Protein AF-A0A2T1ET86-F1 (afdb_monomer)

Sequence (121 aa):
MTGLFQIGDKLLQAQDMPSLLKRYQLMPQFLRGVIVDQAIASFSCSDEERHSAVENFLAQHQLTAPDAKEAWLRSQNMTEAELQEMAVRPLLIEKFKQETWRPKVDNYFLTRKASLDHVVY

Mean predicted aligned error: 8.47 Å

Structure (mmCIF, N/CA/C/O backbone):
data_AF-A0A2T1ET86-F1
#
_entry.id   AF-A0A2T1ET86-F1
#
loop_
_atom_site.group_PDB
_atom_site.id
_atom_site.type_symbol
_atom_site.label_atom_id
_atom_site.label_alt_id
_atom_site.label_comp_id
_atom_site.label_asym_id
_atom_site.label_entity_id
_atom_site.label_seq_id
_atom_site.pdbx_PDB_ins_code
_atom_site.Cartn_x
_atom_site.Cartn_y
_atom_site.Cartn_z
_atom_site.occupancy
_atom_site.B_iso_or_equiv
_atom_site.auth_seq_id
_atom_site.auth_comp_id
_atom_site.auth_asym_id
_atom_site.auth_atom_id
_atom_site.pdbx_PDB_model_num
ATOM 1 N N . MET A 1 1 ? -13.897 -15.862 10.237 1.00 36.50 1 MET A N 1
ATOM 2 C CA . MET A 1 1 ? -14.612 -14.671 10.740 1.00 36.50 1 MET A CA 1
ATOM 3 C C . MET A 1 1 ? -15.587 -14.219 9.671 1.00 36.50 1 MET A C 1
ATOM 5 O O . MET A 1 1 ? -15.158 -13.942 8.558 1.00 36.50 1 MET A O 1
ATOM 9 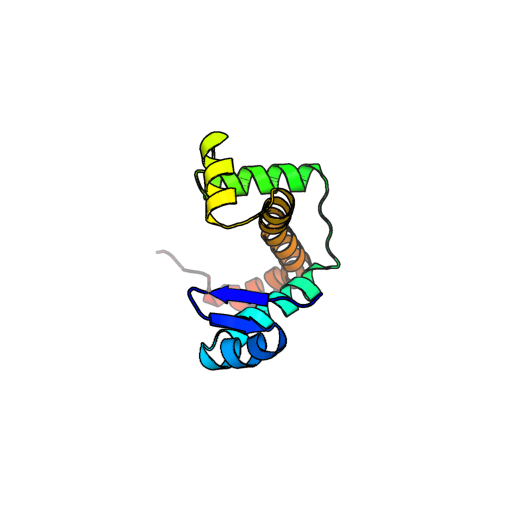N N . THR A 1 2 ? -16.885 -14.240 9.960 1.00 44.62 2 THR A N 1
ATOM 10 C CA . THR A 1 2 ? -17.948 -13.862 9.019 1.00 44.62 2 THR A CA 1
ATOM 11 C C . THR A 1 2 ? -17.974 -12.338 8.920 1.00 44.62 2 THR A C 1
ATOM 13 O O . THR A 1 2 ? -18.596 -11.669 9.737 1.00 44.62 2 THR A O 1
ATOM 16 N N . GLY A 1 3 ? -17.207 -11.780 7.981 1.00 60.03 3 GLY A N 1
ATOM 17 C CA . GLY A 1 3 ? -17.145 -10.336 7.757 1.00 60.03 3 GLY A CA 1
ATOM 18 C C . GLY A 1 3 ? -18.463 -9.839 7.174 1.00 60.03 3 GLY A C 1
ATOM 19 O O . GLY A 1 3 ? -18.684 -9.954 5.970 1.00 60.03 3 GLY A O 1
ATOM 20 N N . LEU A 1 4 ? -19.351 -9.351 8.037 1.00 70.12 4 LEU A N 1
ATOM 21 C CA . LEU A 1 4 ? -20.562 -8.639 7.649 1.00 70.12 4 LEU A CA 1
ATOM 22 C C . LEU A 1 4 ? -20.232 -7.148 7.603 1.00 70.12 4 LEU A C 1
ATOM 24 O O . LEU A 1 4 ? -19.867 -6.563 8.618 1.00 70.12 4 LEU A O 1
ATOM 28 N N . PHE A 1 5 ? -20.356 -6.548 6.424 1.00 74.38 5 PHE A N 1
ATOM 29 C CA . PHE A 1 5 ? -20.164 -5.116 6.220 1.00 74.38 5 PHE A CA 1
ATOM 30 C C . PHE A 1 5 ? -21.522 -4.466 5.982 1.00 74.38 5 PHE A C 1
ATOM 32 O O . PHE A 1 5 ? -22.182 -4.754 4.985 1.00 74.38 5 PHE A O 1
ATOM 39 N N . GLN A 1 6 ? -21.954 -3.596 6.891 1.00 75.31 6 GLN A N 1
ATOM 40 C CA . GLN A 1 6 ? -23.201 -2.855 6.730 1.00 75.31 6 GLN A CA 1
ATOM 41 C C . GLN A 1 6 ? -22.935 -1.510 6.049 1.00 75.31 6 GLN A C 1
ATOM 43 O O . GLN A 1 6 ? -22.140 -0.709 6.534 1.00 75.31 6 GLN A O 1
ATOM 48 N N . ILE A 1 7 ? -23.616 -1.254 4.932 1.00 75.88 7 ILE A N 1
ATOM 49 C CA . ILE A 1 7 ? -23.599 0.030 4.222 1.00 75.88 7 ILE A CA 1
ATOM 50 C C . ILE A 1 7 ? -25.047 0.493 4.071 1.00 75.88 7 ILE A C 1
ATOM 52 O O . ILE A 1 7 ? -25.799 -0.041 3.250 1.00 75.88 7 ILE A O 1
ATOM 56 N N . GLY A 1 8 ? -25.446 1.468 4.892 1.00 78.81 8 GLY A N 1
ATOM 57 C CA . GLY A 1 8 ? -26.850 1.868 5.026 1.00 78.81 8 GLY A CA 1
ATOM 58 C C . GLY A 1 8 ? -27.722 0.672 5.424 1.00 78.81 8 GLY A C 1
ATOM 59 O O . GLY A 1 8 ? -27.436 -0.009 6.409 1.00 78.81 8 GLY A O 1
ATOM 60 N N . ASP A 1 9 ? -28.734 0.372 4.609 1.00 78.69 9 ASP A N 1
ATOM 61 C CA . ASP A 1 9 ? -29.647 -0.764 4.812 1.00 78.69 9 ASP A CA 1
ATOM 62 C C . ASP A 1 9 ? -29.150 -2.086 4.204 1.00 78.69 9 ASP A C 1
ATOM 64 O O . ASP A 1 9 ? -29.824 -3.114 4.290 1.00 78.69 9 ASP A O 1
ATOM 68 N N . LYS A 1 10 ? -27.980 -2.094 3.551 1.00 76.81 10 LYS A N 1
ATOM 69 C CA . LYS A 1 10 ? -27.433 -3.303 2.928 1.00 76.81 10 LYS A CA 1
ATOM 70 C C . LYS A 1 10 ? -26.392 -3.956 3.818 1.00 76.81 10 LYS A C 1
ATOM 72 O O . LYS A 1 10 ? -25.333 -3.388 4.070 1.00 76.81 10 LYS A O 1
ATOM 77 N N . LEU A 1 11 ? -26.672 -5.195 4.208 1.00 80.06 11 LEU A N 1
ATOM 78 C CA . LEU A 1 11 ? -25.683 -6.118 4.749 1.00 80.06 11 LEU A CA 1
ATOM 79 C C . LEU A 1 11 ? -24.963 -6.808 3.591 1.00 80.06 11 LEU A C 1
ATOM 81 O O . LEU A 1 11 ? -25.575 -7.536 2.811 1.00 80.06 11 LEU A O 1
ATOM 85 N N . LEU A 1 12 ? -23.664 -6.562 3.477 1.00 80.56 12 LEU A N 1
ATOM 86 C CA . LEU A 1 12 ? -22.778 -7.260 2.561 1.00 80.56 12 LEU A CA 1
ATOM 87 C C . LEU A 1 12 ? -22.084 -8.397 3.294 1.00 80.56 12 LEU A C 1
ATOM 89 O O . LEU A 1 12 ? -21.472 -8.189 4.344 1.00 80.56 12 LEU A O 1
ATOM 93 N N . GLN A 1 13 ? -22.131 -9.590 2.716 1.00 83.50 13 GLN A N 1
ATOM 94 C CA . GLN A 1 13 ? -21.330 -10.700 3.202 1.00 83.50 13 GLN A CA 1
ATOM 95 C C . GLN A 1 13 ? -19.949 -10.677 2.542 1.00 83.50 13 GLN A C 1
ATOM 97 O O . GLN A 1 13 ? -19.801 -10.296 1.380 1.00 83.50 13 GLN A O 1
ATOM 102 N N . ALA A 1 14 ? -18.928 -11.150 3.257 1.00 81.38 14 ALA A N 1
ATOM 103 C CA . ALA A 1 14 ? -17.567 -11.264 2.730 1.00 81.38 14 ALA A CA 1
ATOM 104 C C . ALA A 1 14 ? -17.482 -12.061 1.410 1.00 81.38 14 ALA A C 1
ATOM 106 O O . ALA A 1 14 ? -16.630 -11.778 0.571 1.00 81.38 14 ALA A O 1
ATOM 107 N N . GLN A 1 15 ? -18.387 -13.020 1.191 1.00 83.62 15 GLN A N 1
ATOM 108 C CA . GLN A 1 15 ? -18.469 -13.787 -0.057 1.00 83.62 15 GLN A CA 1
ATOM 109 C C . GLN A 1 15 ? -18.925 -12.955 -1.270 1.00 83.62 15 GLN A C 1
ATOM 111 O O . GLN A 1 15 ? -18.579 -13.286 -2.401 1.00 83.62 15 GLN A O 1
ATOM 116 N N . ASP A 1 16 ? -19.649 -11.853 -1.051 1.00 84.62 16 ASP A N 1
ATOM 117 C CA . ASP A 1 16 ? -20.146 -10.974 -2.119 1.00 84.62 16 ASP A CA 1
ATOM 118 C C . ASP A 1 16 ? -19.112 -9.911 -2.526 1.00 84.62 16 ASP A C 1
ATOM 120 O O . ASP A 1 16 ? -19.221 -9.273 -3.578 1.00 84.62 16 ASP A O 1
ATOM 124 N N . MET A 1 17 ? -18.076 -9.732 -1.703 1.00 83.94 17 MET A N 1
ATOM 125 C CA . MET A 1 17 ? -17.030 -8.719 -1.858 1.00 83.94 17 MET A CA 1
ATOM 126 C C . MET A 1 17 ? -16.285 -8.836 -3.204 1.00 83.94 17 MET A C 1
ATOM 128 O O . MET A 1 17 ? -16.201 -7.825 -3.905 1.00 83.94 17 MET A O 1
ATOM 132 N N . PRO A 1 18 ? -15.844 -10.029 -3.671 1.00 85.56 18 PRO A N 1
ATOM 133 C CA . PRO A 1 18 ? -15.195 -10.169 -4.981 1.00 85.56 18 PRO A CA 1
ATOM 134 C C . PRO A 1 18 ? -16.090 -9.738 -6.151 1.00 85.56 18 PRO A C 1
ATOM 136 O O . PRO A 1 18 ? -15.633 -9.075 -7.087 1.00 85.56 18 PRO A O 1
ATOM 139 N N . SER A 1 19 ? -17.383 -10.066 -6.089 1.00 87.75 19 SER A N 1
ATOM 140 C CA . SER A 1 19 ? -18.369 -9.677 -7.104 1.00 87.75 19 SER A CA 1
ATOM 141 C C . SER A 1 19 ? -18.547 -8.159 -7.158 1.00 87.75 19 SER A C 1
ATOM 143 O O . SER A 1 19 ? -18.616 -7.575 -8.242 1.00 87.75 19 SER A O 1
ATOM 145 N N . LEU A 1 20 ? -18.559 -7.498 -5.999 1.00 87.38 20 LEU A N 1
ATOM 146 C CA . LEU A 1 20 ? -18.643 -6.041 -5.903 1.00 87.38 20 LEU A CA 1
ATOM 147 C C . LEU A 1 20 ? -17.358 -5.354 -6.368 1.00 87.38 20 LEU A C 1
ATOM 149 O O . LEU A 1 20 ? -17.431 -4.418 -7.161 1.00 87.38 20 LEU A O 1
ATOM 153 N N . LEU A 1 21 ? -16.186 -5.847 -5.961 1.00 88.50 21 LEU A N 1
ATOM 154 C CA . LEU A 1 21 ? -14.895 -5.336 -6.431 1.00 88.50 21 LEU A CA 1
ATOM 155 C C . LEU A 1 21 ? -14.775 -5.432 -7.953 1.00 88.50 21 LEU A C 1
ATOM 157 O O . LEU A 1 21 ? -14.249 -4.518 -8.592 1.00 88.50 21 LEU A O 1
ATOM 161 N N . LYS A 1 22 ? -15.288 -6.514 -8.551 1.00 88.12 22 LYS A N 1
ATOM 162 C CA . LYS A 1 22 ? -15.355 -6.659 -10.008 1.00 88.12 22 LYS A CA 1
ATOM 163 C C . LYS A 1 22 ? -16.309 -5.634 -10.620 1.00 88.12 22 LYS A C 1
ATOM 165 O O . LYS A 1 22 ?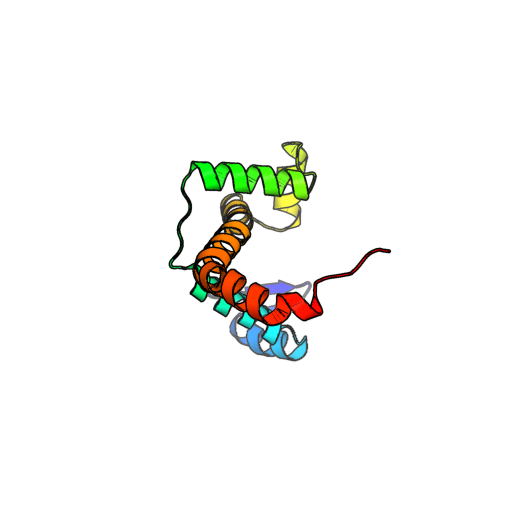 -15.935 -4.972 -11.584 1.00 88.12 22 LYS A O 1
ATOM 170 N N . ARG A 1 23 ? -17.510 -5.472 -10.053 1.00 90.81 23 ARG A N 1
ATOM 171 C CA . ARG A 1 23 ? -18.522 -4.518 -10.538 1.00 90.81 23 ARG A CA 1
ATOM 172 C C . ARG A 1 23 ? -18.019 -3.076 -10.534 1.00 90.81 23 ARG A C 1
ATOM 174 O O . ARG A 1 23 ? -18.293 -2.343 -11.475 1.00 90.81 23 ARG A O 1
ATOM 181 N N . TYR A 1 24 ? -17.281 -2.689 -9.498 1.00 90.00 24 TYR A N 1
ATOM 182 C CA . TYR A 1 24 ? -16.722 -1.344 -9.355 1.00 90.00 24 TYR A CA 1
ATOM 183 C C . TYR A 1 24 ? -15.326 -1.189 -9.971 1.00 90.00 24 TYR A C 1
ATOM 185 O O . TYR A 1 24 ? -14.700 -0.152 -9.791 1.00 90.00 24 TYR A O 1
ATOM 193 N N . GLN A 1 25 ? -14.821 -2.209 -10.678 1.00 88.88 25 GLN A N 1
ATOM 194 C CA . GLN A 1 25 ? -13.490 -2.204 -11.301 1.00 88.88 25 GLN A CA 1
ATOM 195 C C . GLN A 1 25 ? -12.341 -1.917 -10.313 1.00 88.88 25 GLN A C 1
ATOM 197 O O . GLN A 1 25 ? -11.280 -1.421 -10.687 1.00 88.88 25 GLN A O 1
ATOM 202 N N . LEU A 1 26 ? -12.527 -2.282 -9.043 1.00 91.38 26 LEU A N 1
ATOM 203 C CA . LEU A 1 26 ? -11.531 -2.131 -7.979 1.00 91.38 26 LEU A CA 1
ATOM 204 C C . LEU A 1 26 ? -10.620 -3.361 -7.849 1.00 91.38 26 LEU A C 1
ATOM 206 O O . LEU A 1 26 ? -9.573 -3.281 -7.209 1.00 91.38 26 LEU A O 1
ATOM 210 N N . MET A 1 27 ? -10.970 -4.479 -8.499 1.00 90.12 27 MET A N 1
ATOM 211 C CA . MET A 1 27 ? -10.159 -5.705 -8.492 1.00 90.12 27 MET A CA 1
ATOM 212 C C . MET A 1 27 ? -8.685 -5.491 -8.875 1.00 90.12 27 MET A C 1
ATOM 214 O O . MET A 1 27 ? -7.830 -5.996 -8.151 1.00 90.12 27 MET A O 1
ATOM 218 N N . PRO A 1 28 ? -8.333 -4.746 -9.945 1.00 90.44 28 PRO A N 1
ATOM 219 C CA . PRO A 1 28 ? -6.928 -4.534 -10.297 1.00 90.44 28 PRO A CA 1
ATOM 220 C C . PRO A 1 28 ? -6.141 -3.804 -9.203 1.00 90.44 28 PRO A C 1
ATOM 222 O O . PRO A 1 28 ? -4.990 -4.146 -8.940 1.00 90.44 28 PRO A O 1
ATOM 225 N N . GLN A 1 29 ? -6.763 -2.821 -8.544 1.00 89.75 29 GLN A N 1
ATOM 226 C CA . GLN A 1 29 ? -6.129 -2.057 -7.466 1.00 89.75 29 GLN A CA 1
ATOM 227 C C . GLN A 1 29 ? -5.913 -2.930 -6.230 1.00 89.75 29 GLN A C 1
ATOM 229 O O . GLN A 1 29 ? -4.824 -2.928 -5.659 1.00 89.75 29 GLN A O 1
ATOM 234 N N . PHE A 1 30 ? -6.919 -3.731 -5.874 1.00 89.94 30 PHE A N 1
ATOM 235 C CA . PHE A 1 30 ? -6.830 -4.681 -4.772 1.00 89.94 30 PHE A CA 1
ATOM 236 C C . PHE A 1 30 ? -5.731 -5.727 -5.009 1.00 89.94 30 PHE A C 1
ATOM 238 O O . PHE A 1 30 ? -4.845 -5.889 -4.174 1.00 89.94 30 PHE A O 1
ATOM 245 N N . LEU A 1 31 ? -5.727 -6.378 -6.178 1.00 90.81 31 LEU A N 1
ATOM 246 C CA . LEU A 1 31 ? -4.708 -7.372 -6.533 1.00 90.81 31 LEU A CA 1
ATOM 247 C C . LEU A 1 31 ? -3.304 -6.771 -6.543 1.00 90.81 31 LEU A C 1
ATOM 249 O O . LEU A 1 31 ? -2.370 -7.397 -6.050 1.00 90.81 31 LEU A O 1
ATOM 253 N N . ARG A 1 32 ? -3.147 -5.546 -7.060 1.00 92.69 32 ARG A N 1
ATOM 254 C CA . ARG A 1 32 ? -1.869 -4.832 -6.998 1.00 92.69 32 ARG A CA 1
ATOM 255 C C . ARG A 1 32 ? -1.415 -4.634 -5.553 1.00 92.69 32 ARG A C 1
ATOM 257 O O . ARG A 1 32 ? -0.238 -4.834 -5.283 1.00 92.69 32 ARG A O 1
ATOM 264 N N . GLY A 1 33 ? -2.323 -4.251 -4.654 1.00 91.81 33 GLY A N 1
ATOM 265 C CA . GLY A 1 33 ? -2.045 -4.142 -3.222 1.00 91.81 33 GLY A CA 1
ATOM 266 C C . GLY A 1 33 ? -1.483 -5.446 -2.663 1.00 91.81 33 GLY A C 1
ATOM 267 O O . GLY A 1 33 ? -0.353 -5.457 -2.191 1.00 91.81 33 GLY A O 1
ATOM 268 N N . VAL A 1 34 ? -2.211 -6.548 -2.860 1.00 91.25 34 VAL A N 1
ATOM 269 C CA . VAL A 1 34 ? -1.822 -7.886 -2.382 1.00 91.25 34 VAL A CA 1
ATOM 270 C C . VAL A 1 34 ? -0.465 -8.331 -2.937 1.00 91.25 34 VAL A C 1
ATOM 272 O O . VAL A 1 34 ? 0.364 -8.847 -2.194 1.00 91.25 34 VAL A O 1
ATOM 275 N N . ILE A 1 35 ? -0.209 -8.123 -4.231 1.00 92.94 35 ILE A N 1
ATOM 276 C CA . ILE A 1 35 ? 1.068 -8.495 -4.859 1.00 92.94 35 ILE A CA 1
ATOM 277 C C . ILE A 1 35 ? 2.221 -7.662 -4.290 1.00 92.94 35 ILE A C 1
ATOM 279 O O . ILE A 1 35 ? 3.302 -8.194 -4.046 1.00 92.94 35 ILE A O 1
ATOM 283 N N . VAL A 1 36 ? 2.007 -6.361 -4.072 1.00 92.00 36 VAL A N 1
ATOM 284 C CA . VAL A 1 36 ? 3.015 -5.498 -3.443 1.00 92.00 36 VAL A CA 1
ATOM 285 C C . VAL A 1 36 ? 3.286 -5.958 -2.017 1.00 92.00 36 VAL A C 1
ATOM 287 O O . VAL A 1 36 ? 4.448 -6.074 -1.651 1.00 92.00 36 VAL A O 1
ATOM 290 N N . ASP A 1 37 ? 2.244 -6.274 -1.249 1.00 90.44 37 ASP A N 1
ATOM 291 C CA . ASP A 1 37 ? 2.380 -6.721 0.139 1.00 90.44 37 ASP A CA 1
ATOM 292 C C . ASP A 1 37 ? 3.164 -8.042 0.221 1.00 90.44 37 ASP A C 1
ATOM 294 O O . ASP A 1 37 ? 4.034 -8.201 1.073 1.00 90.44 37 ASP A O 1
ATOM 298 N N . GLN A 1 38 ? 2.951 -8.956 -0.732 1.00 90.88 38 GLN A N 1
ATOM 299 C CA . GLN A 1 38 ? 3.761 -10.171 -0.872 1.00 90.88 38 GLN A CA 1
ATOM 300 C C . GLN A 1 38 ? 5.221 -9.870 -1.234 1.00 90.88 38 GLN A C 1
ATOM 302 O O . GLN A 1 38 ? 6.126 -10.502 -0.695 1.00 90.88 38 GLN A O 1
ATOM 307 N N . ALA A 1 39 ? 5.465 -8.912 -2.131 1.00 89.44 39 ALA A N 1
ATOM 308 C CA . ALA A 1 39 ? 6.815 -8.548 -2.560 1.00 89.44 39 ALA A CA 1
ATOM 309 C C . ALA A 1 39 ? 7.630 -7.858 -1.454 1.00 89.44 39 ALA A C 1
ATOM 311 O O . ALA A 1 39 ? 8.850 -8.007 -1.409 1.00 89.44 39 ALA A O 1
ATOM 312 N N . ILE A 1 40 ? 6.968 -7.117 -0.559 1.00 92.56 40 ILE A N 1
ATOM 313 C CA . ILE A 1 40 ? 7.622 -6.435 0.566 1.00 92.56 40 ILE A CA 1
ATOM 314 C C . ILE A 1 40 ? 7.679 -7.283 1.843 1.00 92.56 40 ILE A C 1
ATOM 316 O O . ILE A 1 40 ? 8.383 -6.900 2.769 1.00 92.56 40 ILE A O 1
ATOM 320 N N . ALA A 1 41 ? 6.992 -8.430 1.906 1.00 89.50 41 ALA A N 1
ATOM 321 C CA . ALA A 1 41 ? 6.908 -9.267 3.110 1.00 89.50 41 ALA A CA 1
ATOM 322 C C . ALA A 1 41 ? 8.271 -9.764 3.629 1.00 89.50 41 ALA A C 1
ATOM 324 O O . ALA A 1 41 ? 8.413 -10.060 4.812 1.00 89.50 41 ALA A O 1
ATOM 325 N N . SER A 1 42 ? 9.278 -9.862 2.757 1.00 87.88 42 SER A N 1
ATOM 326 C CA . SER A 1 42 ? 10.647 -10.237 3.131 1.00 87.88 42 SER A CA 1
ATOM 327 C C . SER A 1 42 ? 11.462 -9.093 3.744 1.00 87.88 42 SER A C 1
ATOM 329 O O . SER A 1 42 ? 12.580 -9.325 4.196 1.00 87.88 42 SER A O 1
ATOM 331 N N . PHE A 1 43 ? 10.946 -7.863 3.732 1.00 88.75 43 PHE A N 1
ATOM 332 C CA . PHE A 1 43 ? 11.630 -6.682 4.246 1.00 88.75 43 PHE A CA 1
ATOM 333 C C . PHE A 1 43 ? 11.095 -6.338 5.633 1.00 88.75 43 PHE A C 1
ATOM 335 O O . PHE A 1 43 ? 9.887 -6.276 5.847 1.00 88.75 43 PHE A O 1
ATOM 342 N N . SER A 1 44 ? 12.003 -6.067 6.566 1.00 86.44 44 SER A N 1
ATOM 343 C CA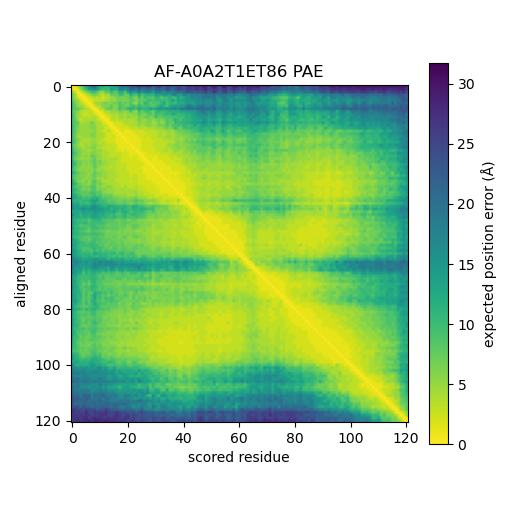 . SER A 1 44 ? 11.668 -5.580 7.903 1.00 86.44 44 SER A CA 1
ATOM 344 C C . SER A 1 44 ? 12.118 -4.131 8.103 1.00 86.44 44 SER A C 1
ATOM 346 O O . SER A 1 44 ? 12.994 -3.603 7.401 1.00 86.44 44 SER A O 1
ATOM 348 N N . CYS A 1 45 ? 11.499 -3.470 9.077 1.00 85.44 45 CYS A N 1
ATOM 349 C CA . C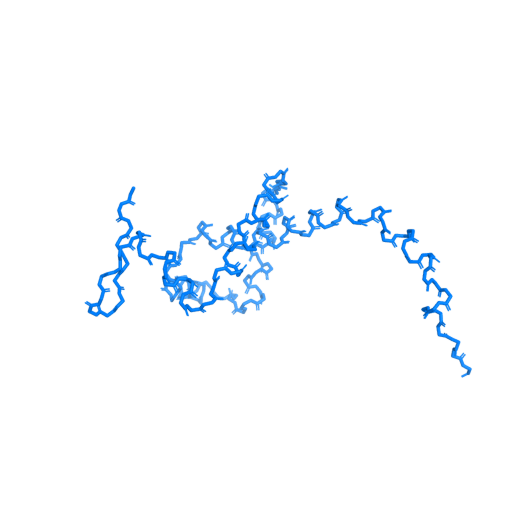YS A 1 45 ? 11.927 -2.176 9.592 1.00 85.44 45 CYS A CA 1
ATOM 350 C C . CYS A 1 45 ? 12.379 -2.314 11.047 1.00 85.44 45 CYS A C 1
ATOM 352 O O . CYS A 1 45 ? 11.836 -3.137 11.787 1.00 85.44 45 CYS A O 1
ATOM 354 N N . SER A 1 46 ? 13.359 -1.510 11.452 1.00 89.44 46 SER A N 1
ATOM 355 C CA . SER A 1 46 ? 13.681 -1.334 12.868 1.00 89.44 46 SER A CA 1
ATOM 356 C C . SER A 1 46 ? 12.630 -0.463 13.565 1.00 89.44 46 SER A C 1
ATOM 358 O O . SER A 1 46 ? 11.852 0.242 12.916 1.00 89.44 46 SER A O 1
ATOM 360 N N . ASP A 1 47 ? 12.623 -0.477 14.898 1.00 86.62 47 ASP A N 1
ATOM 361 C CA . ASP A 1 47 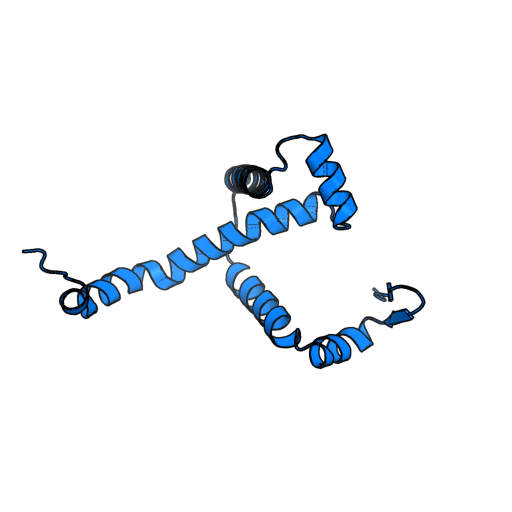? 11.719 0.366 15.689 1.00 86.62 47 ASP A CA 1
ATOM 362 C C . AS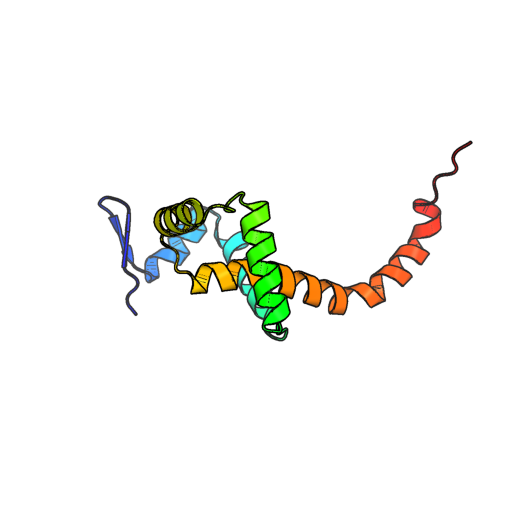P A 1 47 ? 11.971 1.866 15.462 1.00 86.62 47 ASP A C 1
ATOM 364 O O . ASP A 1 47 ? 11.028 2.656 15.413 1.00 86.62 47 ASP A O 1
ATOM 368 N N . GLU A 1 48 ? 13.231 2.255 15.248 1.00 87.75 48 GLU A N 1
ATOM 369 C CA . GLU A 1 48 ? 13.611 3.635 14.919 1.00 87.75 48 GLU A CA 1
ATOM 370 C C . GLU A 1 48 ? 13.022 4.069 13.571 1.00 87.75 48 GLU A C 1
ATOM 372 O O . GLU A 1 48 ? 12.371 5.109 13.476 1.00 87.75 48 GLU A O 1
ATOM 377 N N . GLU A 1 49 ? 13.175 3.236 12.537 1.00 88.00 49 GLU A N 1
ATOM 378 C CA . GLU A 1 49 ? 12.607 3.493 11.210 1.00 88.00 49 GLU A CA 1
ATOM 379 C C . GLU A 1 49 ? 11.080 3.573 11.259 1.00 88.00 49 GLU A C 1
ATOM 381 O O . GLU A 1 49 ? 10.477 4.405 10.580 1.00 88.00 49 GLU A O 1
ATOM 386 N N . ARG A 1 50 ? 10.449 2.727 12.080 1.00 88.56 50 ARG A N 1
ATOM 387 C CA . ARG A 1 50 ? 9.001 2.725 12.292 1.00 88.56 50 ARG A CA 1
ATOM 388 C C . ARG A 1 50 ? 8.531 4.028 12.929 1.00 88.56 50 ARG A C 1
ATOM 390 O O . ARG A 1 50 ? 7.534 4.587 12.478 1.00 88.56 50 ARG A O 1
ATOM 397 N N . HIS A 1 51 ? 9.255 4.538 13.924 1.00 88.62 51 HIS A N 1
ATOM 398 C CA . HIS A 1 51 ? 8.928 5.814 14.553 1.00 88.62 51 HIS A CA 1
ATOM 399 C C . HIS A 1 51 ? 9.038 6.973 13.557 1.00 88.62 51 HIS A C 1
ATOM 401 O O . HIS A 1 51 ? 8.070 7.709 13.361 1.00 88.62 51 HIS A O 1
ATOM 407 N N . SER A 1 52 ? 10.159 7.064 12.835 1.00 89.94 52 SER A N 1
ATOM 408 C CA . SER A 1 52 ? 10.350 8.098 11.814 1.00 89.94 52 SER A CA 1
ATOM 409 C C . SER A 1 52 ? 9.331 7.998 10.674 1.00 89.94 52 SER A C 1
ATOM 411 O O . SER A 1 52 ? 8.883 9.019 10.154 1.00 89.94 52 SER A O 1
ATOM 413 N N . ALA A 1 53 ? 8.927 6.790 10.271 1.00 89.69 53 ALA A N 1
ATOM 414 C CA . ALA A 1 53 ? 7.895 6.599 9.255 1.00 89.69 53 ALA A CA 1
ATOM 415 C C . ALA A 1 53 ? 6.535 7.149 9.711 1.00 89.69 53 ALA A C 1
ATOM 417 O O . ALA A 1 53 ? 5.861 7.831 8.939 1.00 89.69 53 ALA A O 1
ATOM 418 N N . VAL A 1 54 ? 6.155 6.905 10.969 1.00 89.94 54 VAL A N 1
ATOM 419 C CA . VAL A 1 54 ? 4.918 7.437 11.561 1.00 89.94 54 VAL A CA 1
ATOM 420 C C . VAL A 1 54 ? 4.972 8.959 11.669 1.00 89.94 54 VAL A C 1
ATOM 422 O O . VAL A 1 54 ? 4.018 9.620 11.267 1.00 89.94 54 VAL A O 1
ATOM 425 N N . GLU A 1 55 ? 6.076 9.536 12.144 1.00 89.19 55 GLU A N 1
ATOM 426 C CA . GLU A 1 55 ? 6.239 10.995 12.213 1.00 89.19 55 GLU A CA 1
ATOM 427 C C . GLU A 1 55 ? 6.120 11.648 10.830 1.00 89.19 55 GLU A C 1
ATOM 429 O O . GLU A 1 55 ? 5.366 12.607 10.650 1.00 89.19 55 GLU A O 1
ATOM 434 N N . ASN A 1 56 ? 6.797 11.083 9.827 1.00 88.88 56 ASN A N 1
ATOM 435 C CA . ASN A 1 56 ? 6.718 11.556 8.447 1.00 88.88 56 ASN A CA 1
ATOM 436 C C . ASN A 1 56 ? 5.298 11.443 7.882 1.00 88.88 56 ASN A C 1
ATOM 438 O O . ASN A 1 56 ? 4.837 12.353 7.193 1.00 88.88 56 ASN A O 1
ATOM 442 N N . PHE A 1 57 ? 4.591 10.352 8.179 1.00 89.75 57 PHE A N 1
ATOM 443 C CA . PHE A 1 57 ? 3.204 10.161 7.765 1.00 89.75 57 PHE A CA 1
ATOM 444 C C . PHE A 1 57 ? 2.290 11.229 8.377 1.00 89.75 57 PHE A C 1
ATOM 446 O O . PHE A 1 57 ? 1.531 11.885 7.663 1.00 89.75 57 PHE A O 1
ATOM 453 N N . LEU A 1 58 ? 2.406 11.471 9.685 1.00 88.44 58 LEU A N 1
ATOM 454 C CA . LEU A 1 58 ? 1.633 12.508 10.371 1.00 88.44 58 LEU A CA 1
ATOM 455 C C . LEU A 1 58 ? 1.928 13.901 9.801 1.00 88.44 58 LEU A C 1
ATOM 457 O O . LEU A 1 58 ? 0.996 14.672 9.572 1.00 88.44 58 LEU A O 1
ATOM 461 N N . ALA A 1 59 ? 3.193 14.207 9.501 1.00 87.69 59 ALA A N 1
ATOM 462 C CA . ALA A 1 59 ? 3.580 15.469 8.876 1.00 87.69 59 ALA A CA 1
ATOM 463 C C . ALA A 1 59 ? 2.977 15.633 7.467 1.00 87.69 59 ALA A C 1
ATOM 465 O O . ALA A 1 59 ? 2.413 16.685 7.162 1.00 87.69 59 ALA A O 1
ATOM 466 N N . GLN A 1 60 ? 3.027 14.592 6.626 1.00 87.19 60 GLN A N 1
ATOM 467 C CA . GLN A 1 60 ? 2.440 14.606 5.277 1.00 87.19 60 GLN A CA 1
ATOM 468 C C . GLN A 1 60 ? 0.921 14.812 5.302 1.00 87.19 60 GLN A C 1
ATOM 470 O O . GLN A 1 60 ? 0.375 15.525 4.459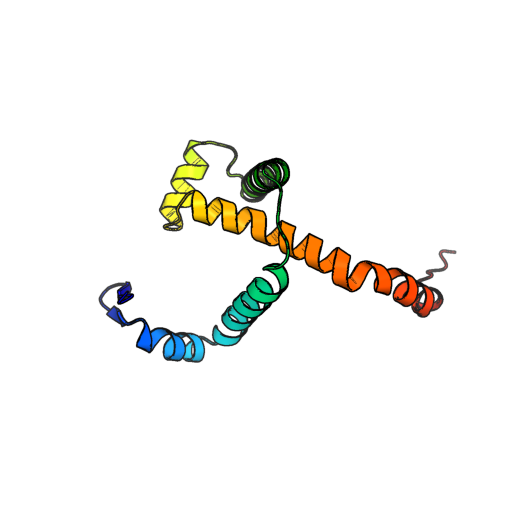 1.00 87.19 60 GLN A O 1
ATOM 475 N N . HIS A 1 61 ? 0.245 14.224 6.289 1.00 84.38 61 HIS A N 1
ATOM 476 C CA . HIS A 1 61 ? -1.198 14.350 6.479 1.00 84.38 61 HIS A CA 1
ATOM 477 C C . HIS A 1 61 ? -1.616 15.572 7.313 1.00 84.38 61 HIS A C 1
ATOM 479 O O . HIS A 1 61 ? -2.808 15.748 7.555 1.00 84.38 61 HIS A O 1
ATOM 485 N N . GLN A 1 62 ? -0.671 16.430 7.725 1.00 84.50 62 GLN A N 1
ATOM 486 C CA . GLN A 1 62 ? -0.915 17.616 8.564 1.00 84.50 62 GLN A CA 1
ATOM 487 C C . GLN A 1 62 ? -1.580 17.276 9.915 1.00 84.50 62 GLN A C 1
ATOM 489 O O . GLN A 1 62 ? -2.274 18.094 10.516 1.00 84.50 62 GLN A O 1
ATOM 494 N N . LEU A 1 63 ? -1.337 16.064 10.421 1.00 83.44 63 LEU A N 1
ATOM 495 C CA . LEU A 1 63 ? -1.860 15.530 11.682 1.00 83.44 63 LEU A CA 1
ATOM 496 C C . LEU A 1 63 ? -0.860 15.751 12.827 1.00 83.44 63 LEU A C 1
ATOM 498 O O . LEU A 1 63 ? -0.521 14.830 13.565 1.00 83.44 63 LEU A O 1
ATOM 502 N N . THR A 1 64 ? -0.341 16.971 12.951 1.00 74.75 64 THR A N 1
ATOM 503 C CA . THR A 1 64 ? 0.684 17.319 13.951 1.00 74.75 64 THR A CA 1
ATOM 504 C C . THR A 1 64 ? 0.108 17.571 15.345 1.00 74.75 64 THR A C 1
ATOM 506 O O . THR A 1 64 ? 0.842 17.519 16.328 1.00 74.75 64 THR A O 1
ATOM 509 N N . ALA A 1 65 ? -1.201 17.815 15.453 1.00 80.38 65 ALA A N 1
ATOM 510 C CA . ALA A 1 65 ? -1.890 17.928 16.733 1.00 80.38 65 ALA A CA 1
ATOM 511 C C . ALA A 1 65 ? -2.385 16.546 17.214 1.00 80.38 65 ALA A C 1
ATOM 513 O O . ALA A 1 65 ? -3.006 15.827 16.423 1.00 80.38 65 ALA A O 1
ATOM 514 N N . PRO A 1 66 ? -2.196 16.185 18.501 1.00 74.81 66 PRO A N 1
ATOM 515 C CA . PRO A 1 66 ? -2.681 14.915 19.056 1.00 74.81 66 PRO A CA 1
ATOM 516 C C . PRO A 1 66 ? -4.188 14.718 18.833 1.00 74.81 66 PRO A C 1
ATOM 518 O O . PRO A 1 66 ? -4.622 13.656 18.389 1.00 74.81 66 PRO A O 1
ATOM 521 N N . ASP A 1 67 ? -4.968 15.783 19.029 1.00 81.44 67 ASP A N 1
ATOM 522 C CA . ASP A 1 67 ? -6.421 15.777 18.839 1.00 81.44 67 ASP A CA 1
ATOM 523 C C . ASP A 1 67 ? -6.820 15.534 17.374 1.00 81.44 67 ASP A C 1
ATOM 525 O O . ASP A 1 67 ? -7.813 14.861 17.090 1.00 81.44 67 ASP A O 1
ATOM 529 N N . ALA A 1 68 ? -6.025 16.040 16.424 1.00 82.94 68 ALA A N 1
ATOM 530 C CA . ALA A 1 68 ? -6.264 15.838 14.997 1.00 82.94 68 ALA A CA 1
ATOM 531 C C . ALA A 1 68 ? -5.990 14.385 14.585 1.00 82.94 68 ALA A C 1
ATOM 533 O O . ALA A 1 68 ? -6.735 13.827 13.779 1.00 82.94 68 ALA A O 1
ATOM 534 N N . LYS A 1 69 ? -4.965 13.751 15.171 1.00 83.12 69 LYS A N 1
ATOM 535 C CA . LYS A 1 69 ? -4.651 12.338 14.934 1.00 83.12 69 LYS A CA 1
ATOM 536 C C . LYS A 1 69 ? -5.790 11.429 15.396 1.00 83.12 69 LYS A C 1
ATOM 538 O O . LYS A 1 69 ? -6.238 10.583 14.625 1.00 83.12 69 LYS A O 1
ATOM 543 N N . GLU A 1 70 ? -6.294 11.616 16.617 1.00 84.19 70 GLU A N 1
ATOM 544 C CA . GLU A 1 70 ? -7.412 10.809 17.124 1.00 84.19 70 GLU A CA 1
ATOM 545 C C . GLU A 1 70 ? -8.695 11.015 16.313 1.00 84.19 70 GLU A C 1
ATOM 547 O O . GLU A 1 70 ? -9.394 10.050 15.994 1.00 84.19 70 GLU A O 1
ATOM 552 N N . ALA A 1 71 ? -9.002 12.263 15.946 1.00 86.25 71 ALA A N 1
ATOM 553 C CA . ALA A 1 71 ? -10.149 12.568 15.101 1.00 86.25 71 ALA A CA 1
ATOM 554 C C . ALA A 1 71 ? -10.029 11.900 13.722 1.00 86.25 71 ALA A C 1
ATOM 556 O O . ALA A 1 71 ? -11.007 11.344 13.216 1.00 86.25 71 ALA A O 1
ATOM 557 N N . TRP A 1 72 ? -8.829 11.892 13.136 1.00 88.19 72 TRP A N 1
ATOM 558 C CA . TRP A 1 72 ? -8.575 11.247 11.853 1.00 88.19 72 TRP A CA 1
ATOM 559 C C . TRP A 1 72 ? -8.724 9.725 11.939 1.00 88.19 72 TRP A C 1
ATOM 561 O O . TRP A 1 72 ? -9.454 9.150 11.132 1.00 88.19 72 TRP A O 1
ATOM 571 N N . LEU A 1 73 ? -8.145 9.085 12.960 1.00 87.94 73 LEU A N 1
ATOM 572 C CA . LEU A 1 73 ? -8.307 7.647 13.208 1.00 87.94 73 LEU A CA 1
ATOM 573 C C . LEU A 1 73 ? -9.784 7.252 13.337 1.00 87.94 73 LEU A C 1
ATOM 575 O O . LEU A 1 73 ? -10.234 6.309 12.684 1.00 87.94 73 LEU A O 1
ATOM 579 N N . ARG A 1 74 ? -10.572 8.026 14.098 1.00 86.19 74 ARG A N 1
ATOM 580 C CA . ARG A 1 74 ? -12.026 7.815 14.214 1.00 86.19 74 ARG A CA 1
ATOM 581 C C . ARG A 1 74 ? -12.748 8.011 12.883 1.00 86.19 74 ARG A C 1
ATOM 583 O O . ARG A 1 74 ? -13.641 7.234 12.565 1.00 86.19 74 ARG A O 1
ATOM 590 N N . SER A 1 75 ? -12.358 9.013 12.093 1.00 85.62 75 SER A N 1
ATOM 591 C CA . SER A 1 75 ? -12.976 9.282 10.788 1.00 85.62 75 SER A CA 1
ATOM 592 C C . SER A 1 75 ? -12.751 8.150 9.780 1.00 85.62 75 SER A C 1
ATOM 594 O O . SER A 1 75 ? -13.628 7.865 8.968 1.00 85.62 75 SER A O 1
ATOM 596 N N . GLN A 1 76 ? -11.597 7.481 9.862 1.00 84.06 76 GLN A N 1
ATOM 597 C CA . GLN A 1 76 ? -11.221 6.382 8.974 1.00 84.06 76 GLN A CA 1
ATOM 598 C C . GLN A 1 76 ? -11.615 5.003 9.522 1.00 84.06 76 GLN A C 1
ATOM 600 O O . GLN A 1 76 ? -11.424 4.007 8.833 1.00 84.06 76 GLN A O 1
ATOM 605 N N . ASN A 1 77 ? -12.183 4.927 10.735 1.00 84.50 77 ASN A N 1
ATOM 606 C CA . ASN A 1 77 ? -12.394 3.673 11.470 1.00 84.50 77 ASN A CA 1
ATOM 607 C C . ASN A 1 77 ? -11.115 2.821 11.559 1.00 84.50 77 ASN A C 1
ATOM 609 O O . ASN A 1 77 ? -11.158 1.609 11.361 1.00 84.50 77 ASN A O 1
ATOM 613 N N . MET A 1 78 ? -9.981 3.467 11.840 1.00 86.31 78 MET A N 1
ATOM 614 C CA . MET A 1 78 ? -8.675 2.817 11.921 1.00 86.31 78 MET A CA 1
ATOM 615 C C . MET A 1 78 ? -8.136 2.810 13.345 1.00 86.31 78 MET A C 1
ATOM 617 O O . MET A 1 78 ? -8.371 3.724 14.138 1.00 86.31 78 MET A O 1
ATOM 621 N N . THR A 1 79 ? -7.365 1.778 13.652 1.00 88.50 79 THR A N 1
ATOM 622 C CA . THR A 1 79 ? -6.606 1.656 14.894 1.00 88.50 79 THR A CA 1
ATOM 623 C C . THR A 1 79 ? -5.209 2.262 14.761 1.00 88.50 79 THR A C 1
ATOM 625 O O . THR A 1 79 ? -4.674 2.426 13.664 1.00 88.50 79 THR A O 1
ATOM 628 N N . GLU A 1 80 ? -4.575 2.555 15.899 1.00 85.25 80 GLU A N 1
ATOM 629 C CA . GLU A 1 80 ? -3.180 3.014 15.928 1.00 85.25 80 GLU A CA 1
ATOM 630 C C . GLU A 1 80 ? -2.232 1.995 15.273 1.00 85.25 80 GLU A C 1
ATOM 632 O O . GLU A 1 80 ? -1.307 2.380 14.564 1.00 85.25 80 GLU A O 1
ATOM 637 N N . ALA A 1 81 ? -2.486 0.696 15.460 1.00 86.69 81 ALA A N 1
ATOM 638 C CA . ALA A 1 81 ? -1.698 -0.359 14.832 1.00 86.69 81 ALA A CA 1
ATOM 639 C C . ALA A 1 81 ? -1.799 -0.301 13.300 1.00 86.69 81 ALA A C 1
ATOM 641 O O . ALA A 1 81 ? -0.778 -0.334 12.620 1.00 86.69 81 ALA A O 1
ATOM 642 N N . GLU A 1 82 ? -3.004 -0.140 12.749 1.00 86.69 82 GLU A N 1
ATOM 643 C CA . GLU A 1 82 ? -3.198 -0.033 11.297 1.00 86.69 82 GLU A CA 1
ATOM 644 C C . GLU A 1 82 ? -2.583 1.246 10.716 1.00 86.69 82 GLU A C 1
ATOM 646 O O . GLU A 1 82 ? -2.040 1.210 9.613 1.00 86.69 82 GLU A O 1
ATOM 651 N N . LEU A 1 83 ? -2.604 2.361 11.457 1.00 88.62 83 LEU A N 1
ATOM 652 C CA . LEU A 1 83 ? -1.890 3.580 11.063 1.00 88.62 83 LEU A CA 1
ATOM 653 C C . LEU A 1 83 ? -0.383 3.335 10.980 1.00 88.62 83 LEU A C 1
ATOM 655 O O . LEU A 1 83 ? 0.258 3.768 10.024 1.00 88.62 83 LEU A O 1
ATOM 659 N N . GLN A 1 84 ? 0.187 2.629 11.956 1.00 88.69 84 GLN A N 1
ATOM 660 C CA . GLN A 1 84 ? 1.610 2.302 11.941 1.00 88.69 84 GLN A CA 1
ATOM 661 C C . GLN A 1 84 ? 1.965 1.398 10.754 1.00 88.69 84 GLN A C 1
ATOM 663 O O . GLN A 1 84 ? 2.948 1.665 10.066 1.00 88.69 84 GLN A O 1
ATOM 668 N N . GLU A 1 85 ? 1.144 0.390 10.450 1.00 88.25 85 GLU A N 1
ATOM 669 C CA . GLU A 1 85 ? 1.331 -0.451 9.260 1.00 88.25 85 GLU A CA 1
ATOM 670 C C . GLU A 1 85 ? 1.223 0.365 7.959 1.00 88.25 85 GLU A C 1
ATOM 672 O O . GLU A 1 85 ? 2.045 0.212 7.051 1.00 88.25 85 GLU A O 1
ATOM 677 N N . MET A 1 86 ? 0.268 1.300 7.879 1.00 88.88 86 MET A N 1
ATOM 678 C CA . MET A 1 86 ? 0.154 2.228 6.748 1.00 88.88 86 MET A CA 1
ATOM 679 C C . MET A 1 86 ? 1.385 3.120 6.589 1.00 88.88 86 MET A C 1
ATOM 681 O O . MET A 1 86 ? 1.807 3.362 5.459 1.00 88.88 86 MET A O 1
ATOM 685 N N . ALA A 1 87 ? 1.959 3.600 7.691 1.00 90.81 87 ALA A N 1
ATOM 686 C CA . ALA A 1 87 ? 3.136 4.460 7.678 1.00 90.81 87 ALA A CA 1
ATOM 687 C C . ALA A 1 87 ? 4.412 3.694 7.285 1.00 90.81 87 ALA A C 1
ATOM 689 O O . ALA A 1 87 ? 5.248 4.215 6.548 1.00 90.81 87 ALA A O 1
ATOM 690 N N . VAL A 1 88 ? 4.548 2.440 7.726 1.00 92.19 88 VAL A N 1
ATOM 691 C CA . VAL A 1 88 ? 5.704 1.578 7.425 1.00 92.19 88 VAL A CA 1
ATOM 692 C C . VAL A 1 88 ? 5.685 1.071 5.984 1.00 92.19 88 VAL A C 1
ATOM 694 O O . VAL A 1 88 ? 6.736 0.938 5.354 1.00 92.19 88 VAL A O 1
ATOM 697 N N . ARG A 1 89 ? 4.502 0.812 5.420 1.00 92.31 89 ARG A N 1
ATOM 698 C CA . ARG A 1 89 ? 4.360 0.224 4.082 1.00 92.31 89 ARG A CA 1
ATOM 699 C C . ARG A 1 89 ? 5.126 0.982 2.976 1.00 92.31 89 ARG A C 1
ATOM 701 O O . ARG A 1 89 ? 5.845 0.322 2.223 1.00 92.31 89 ARG A O 1
ATOM 708 N N . PRO A 1 90 ? 5.055 2.324 2.852 1.00 90.81 90 PRO A N 1
ATOM 709 C CA . PRO A 1 90 ? 5.885 3.085 1.915 1.00 90.81 90 PRO A CA 1
ATOM 710 C C . PRO A 1 90 ? 7.391 2.868 2.101 1.00 90.81 90 PRO A C 1
ATOM 712 O O . PRO A 1 90 ? 8.107 2.732 1.112 1.00 90.81 90 PRO A O 1
ATOM 715 N N . LEU A 1 91 ? 7.869 2.786 3.345 1.00 91.31 91 LEU A N 1
ATOM 716 C CA . LEU A 1 91 ? 9.284 2.571 3.653 1.00 91.31 91 LEU A CA 1
ATOM 717 C C . LEU A 1 91 ? 9.757 1.193 3.172 1.00 91.31 91 LEU A C 1
ATOM 719 O O . LEU A 1 91 ? 10.803 1.092 2.532 1.00 91.31 91 LEU A O 1
ATOM 723 N N . LEU A 1 92 ? 8.967 0.139 3.403 1.00 92.94 92 LEU A N 1
ATOM 724 C CA . LEU A 1 92 ? 9.283 -1.205 2.905 1.00 92.94 92 LEU A CA 1
ATOM 725 C C . LEU A 1 92 ? 9.285 -1.266 1.373 1.00 92.94 92 LEU A C 1
ATOM 727 O O . LEU A 1 92 ? 10.147 -1.911 0.777 1.00 92.94 92 LEU A O 1
ATOM 731 N N . ILE A 1 93 ? 8.363 -0.548 0.724 1.00 92.81 93 ILE A N 1
ATOM 732 C CA . ILE A 1 93 ? 8.335 -0.420 -0.737 1.00 92.81 93 ILE A CA 1
ATOM 733 C C . ILE A 1 93 ? 9.613 0.257 -1.250 1.00 92.81 93 ILE A C 1
ATOM 735 O O . ILE A 1 93 ? 10.175 -0.197 -2.245 1.00 92.81 93 ILE A O 1
ATOM 739 N N . GLU A 1 94 ? 10.095 1.316 -0.596 1.00 91.12 94 GLU A N 1
ATOM 740 C CA . GLU A 1 94 ? 11.351 1.972 -0.981 1.00 91.12 94 GLU A CA 1
ATOM 741 C C . GLU A 1 94 ? 12.563 1.052 -0.798 1.00 91.12 94 GLU A C 1
ATOM 743 O O . GLU A 1 94 ? 13.395 0.960 -1.703 1.00 91.12 94 GLU A O 1
ATOM 748 N N . LYS A 1 95 ? 12.634 0.293 0.303 1.00 91.38 95 LYS A N 1
ATOM 749 C CA . LYS A 1 95 ? 13.684 -0.721 0.499 1.00 91.38 95 LYS A CA 1
ATOM 750 C C . LYS A 1 95 ? 13.662 -1.781 -0.600 1.00 91.38 95 LYS A C 1
ATOM 752 O O . LYS A 1 95 ? 14.687 -2.034 -1.231 1.00 91.38 95 LYS A O 1
ATOM 757 N N . PHE A 1 96 ? 12.485 -2.331 -0.898 1.00 92.19 96 PHE A N 1
ATOM 758 C CA . PHE A 1 96 ? 12.304 -3.277 -1.998 1.00 92.19 96 PHE A CA 1
ATOM 759 C C . PHE A 1 96 ? 12.753 -2.688 -3.339 1.00 92.19 96 PHE A C 1
ATOM 761 O O . PHE A 1 96 ? 13.401 -3.374 -4.137 1.00 92.19 96 PHE A O 1
ATOM 768 N N . LYS A 1 97 ? 12.451 -1.405 -3.585 1.00 90.56 97 LYS A N 1
ATOM 769 C CA . LYS A 1 97 ? 12.858 -0.741 -4.821 1.00 90.56 97 LYS A CA 1
ATOM 770 C C . LYS A 1 97 ? 14.369 -0.625 -4.951 1.00 90.56 97 LYS A C 1
ATOM 772 O O . LYS A 1 97 ? 14.920 -0.905 -6.018 1.00 90.56 97 LYS A O 1
ATOM 777 N N . GLN A 1 98 ? 15.025 -0.200 -3.879 1.00 89.81 98 GLN A N 1
ATOM 778 C CA . GLN A 1 98 ? 16.473 -0.066 -3.855 1.00 89.81 98 GLN A CA 1
ATOM 779 C C . GLN A 1 98 ? 17.136 -1.427 -4.073 1.00 89.81 98 GLN A C 1
ATOM 781 O O . GLN A 1 98 ? 17.951 -1.549 -4.979 1.00 89.81 98 GLN A O 1
ATOM 786 N N . GLU A 1 99 ? 16.718 -2.464 -3.355 1.00 89.81 99 GLU A N 1
ATOM 787 C CA . GLU A 1 99 ? 17.305 -3.801 -3.494 1.00 89.81 99 GLU A CA 1
ATOM 788 C C . GLU A 1 99 ? 17.124 -4.374 -4.914 1.00 89.81 99 GLU A C 1
ATOM 790 O O . GLU A 1 99 ? 18.053 -4.911 -5.518 1.00 89.81 99 GLU A O 1
ATOM 795 N N . THR A 1 100 ? 15.935 -4.203 -5.501 1.00 88.50 100 THR A N 1
ATOM 796 C CA . THR A 1 100 ? 15.585 -4.829 -6.788 1.00 88.50 100 THR A CA 1
ATOM 797 C C . THR A 1 100 ? 16.147 -4.086 -8.002 1.00 88.50 100 THR A C 1
ATOM 799 O O . THR A 1 100 ? 16.519 -4.711 -9.006 1.00 88.50 100 THR A O 1
ATOM 802 N N . TRP A 1 101 ? 16.162 -2.749 -7.960 1.00 88.00 101 TRP A N 1
ATOM 803 C CA . TRP A 1 101 ? 16.461 -1.927 -9.137 1.00 88.00 101 TRP A CA 1
ATOM 804 C C . TRP A 1 101 ? 17.722 -1.084 -9.020 1.00 88.00 101 TRP A C 1
ATOM 806 O O . TRP A 1 101 ? 18.284 -0.786 -10.071 1.00 88.00 101 TRP A O 1
ATOM 816 N N . ARG A 1 102 ? 18.232 -0.749 -7.827 1.00 85.75 102 ARG A N 1
ATOM 817 C CA . ARG A 1 102 ? 19.460 0.063 -7.697 1.00 85.75 102 ARG A CA 1
ATOM 818 C C . ARG A 1 102 ? 20.634 -0.491 -8.519 1.00 85.75 102 ARG A C 1
ATOM 820 O O . ARG A 1 102 ? 21.218 0.296 -9.257 1.00 85.75 102 ARG A O 1
ATOM 827 N N . PRO A 1 103 ? 20.913 -1.812 -8.547 1.00 83.25 103 PRO A N 1
ATOM 828 C CA . PRO A 1 103 ? 22.000 -2.358 -9.371 1.00 83.25 103 PRO A CA 1
ATOM 829 C C . PRO A 1 103 ? 21.766 -2.238 -10.889 1.00 83.25 103 PRO A C 1
ATOM 831 O O . PRO A 1 103 ? 22.693 -2.351 -11.688 1.00 83.25 103 PRO A O 1
ATOM 834 N N . LYS A 1 104 ? 20.510 -2.048 -11.313 1.00 85.56 104 LYS A N 1
ATOM 835 C CA . LYS A 1 104 ? 20.113 -1.922 -12.723 1.00 85.56 104 LYS A CA 1
ATOM 836 C C . LYS A 1 104 ? 20.070 -0.468 -13.183 1.00 85.56 104 LYS A C 1
ATOM 838 O O . LYS A 1 104 ? 20.219 -0.224 -14.378 1.00 85.56 104 LYS A O 1
ATOM 843 N N . VAL A 1 105 ? 19.860 0.474 -12.260 1.00 84.44 105 VAL A N 1
ATOM 844 C CA . VAL A 1 105 ? 19.722 1.906 -12.562 1.00 84.44 105 VAL A CA 1
ATOM 845 C C . VAL A 1 105 ? 20.986 2.449 -13.219 1.00 84.44 105 VAL A C 1
ATOM 847 O O . VAL A 1 105 ? 20.872 3.097 -14.254 1.00 84.44 105 VAL A O 1
ATOM 850 N N . ASP A 1 106 ? 22.170 2.121 -12.701 1.00 81.00 106 ASP A N 1
ATOM 851 C CA . ASP A 1 106 ? 23.433 2.646 -13.239 1.00 81.00 106 ASP A CA 1
ATOM 852 C C . ASP A 1 106 ? 23.690 2.163 -14.671 1.00 81.00 106 ASP A C 1
ATOM 854 O O . ASP A 1 106 ? 23.922 2.963 -15.578 1.00 81.00 106 ASP A O 1
ATOM 858 N N . ASN A 1 107 ? 23.554 0.856 -14.914 1.00 83.75 107 ASN A N 1
ATOM 859 C CA . ASN A 1 107 ? 23.693 0.282 -16.256 1.00 83.75 107 ASN A CA 1
ATOM 860 C C . ASN A 1 107 ? 22.652 0.850 -17.232 1.00 83.75 107 ASN A C 1
ATOM 862 O O . ASN A 1 107 ? 22.968 1.175 -18.380 1.00 83.75 107 ASN A O 1
ATOM 866 N N . TYR A 1 108 ? 21.408 1.011 -16.780 1.00 84.94 108 TYR A N 1
ATOM 867 C CA . TYR A 1 108 ? 20.347 1.596 -17.590 1.00 84.94 108 TYR A CA 1
ATOM 868 C C . TYR A 1 108 ? 20.617 3.072 -17.922 1.00 84.94 108 TYR A C 1
ATOM 870 O O . TYR A 1 108 ? 20.438 3.486 -19.069 1.00 84.94 108 TYR A O 1
ATOM 878 N N . PHE A 1 109 ? 21.096 3.852 -16.948 1.00 83.56 109 PHE A N 1
ATOM 879 C CA . PHE A 1 109 ? 21.480 5.249 -17.133 1.00 83.56 109 PHE A CA 1
ATOM 880 C C . PHE A 1 109 ? 22.624 5.382 -18.138 1.00 83.56 109 PHE A C 1
ATOM 882 O O . PHE A 1 109 ? 22.496 6.143 -19.092 1.00 83.56 109 PHE A O 1
ATOM 889 N N . LEU A 1 110 ? 23.696 4.594 -17.994 1.00 82.62 110 LEU A N 1
ATOM 890 C CA . LEU A 1 110 ? 24.826 4.602 -18.930 1.00 82.62 110 LEU A CA 1
ATOM 891 C C . LEU A 1 110 ? 24.383 4.293 -20.364 1.00 82.62 110 LEU A C 1
ATOM 893 O O . LEU A 1 110 ? 24.779 4.992 -21.294 1.00 82.62 110 LEU A O 1
ATOM 897 N N . THR A 1 111 ? 23.491 3.313 -20.538 1.00 84.0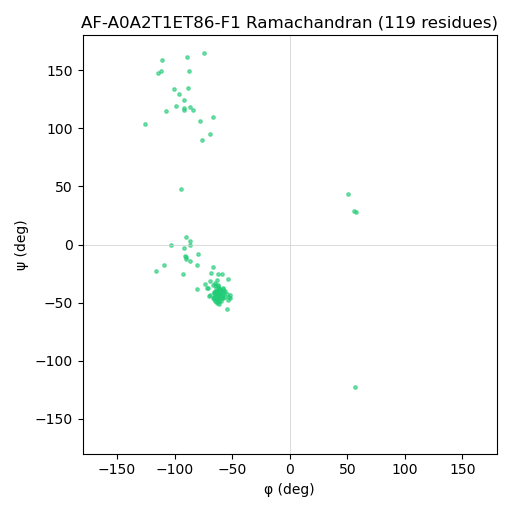6 111 THR A N 1
ATOM 898 C CA . THR A 1 111 ? 22.955 2.936 -21.858 1.00 84.06 111 THR A CA 1
ATOM 899 C C . THR A 1 111 ? 22.152 4.070 -22.509 1.00 84.06 111 THR A C 1
ATOM 901 O O . THR A 1 111 ? 22.117 4.186 -23.732 1.00 84.06 111 THR A O 1
ATOM 904 N N . ARG A 1 112 ? 21.508 4.930 -21.711 1.00 83.81 112 ARG A N 1
ATOM 905 C CA . ARG A 1 112 ? 20.707 6.065 -22.197 1.00 83.81 112 ARG A CA 1
ATOM 906 C C . ARG A 1 112 ? 21.391 7.421 -22.069 1.00 83.81 112 ARG A C 1
ATOM 908 O O . ARG A 1 112 ? 20.800 8.409 -22.500 1.00 83.81 112 ARG A O 1
ATOM 915 N N . LYS A 1 113 ? 22.618 7.496 -21.548 1.00 82.00 113 LYS A N 1
ATOM 916 C CA . LYS A 1 113 ? 23.307 8.761 -21.257 1.00 82.00 113 LYS A CA 1
ATOM 917 C C . LYS A 1 113 ? 23.345 9.688 -22.473 1.00 82.00 113 LYS A C 1
ATOM 919 O O . LYS A 1 113 ? 22.968 10.845 -22.361 1.00 82.00 113 LYS A O 1
ATOM 924 N N . ALA A 1 114 ? 23.665 9.157 -23.653 1.00 78.25 114 ALA A N 1
ATOM 925 C CA . ALA A 1 114 ? 23.704 9.932 -24.896 1.00 78.25 114 ALA A CA 1
ATOM 926 C C . ALA A 1 114 ? 22.343 10.535 -25.311 1.00 78.25 114 ALA A C 1
ATOM 928 O O . ALA A 1 114 ? 22.310 11.542 -26.004 1.00 78.25 114 ALA A O 1
ATOM 929 N N . SER A 1 115 ? 21.223 9.936 -24.888 1.00 78.62 115 SER A N 1
ATOM 930 C CA . SER A 1 115 ? 19.865 10.457 -25.130 1.00 78.62 115 SER A CA 1
ATOM 931 C C . SER A 1 115 ? 19.353 11.394 -24.030 1.00 78.62 115 SER A C 1
ATOM 933 O O . SER A 1 115 ? 18.308 12.018 -24.194 1.00 78.62 115 SER A O 1
ATOM 935 N N . LEU A 1 116 ? 20.061 11.45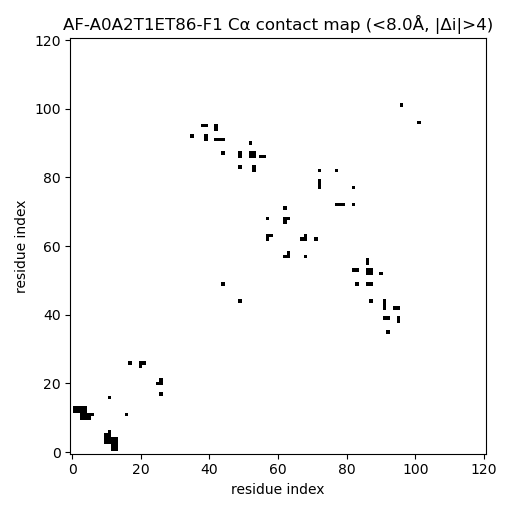6 -22.899 1.00 78.88 116 LEU A N 1
ATOM 936 C CA . LEU A 1 116 ? 19.713 12.260 -21.726 1.00 78.88 116 LEU A CA 1
ATOM 937 C C . LEU A 1 116 ? 20.659 13.456 -21.538 1.00 78.88 116 LEU A C 1
ATOM 939 O O . LEU A 1 116 ? 20.302 14.394 -20.829 1.00 78.88 116 LEU A O 1
ATOM 943 N N . ASP A 1 117 ? 21.835 13.446 -22.173 1.00 76.88 117 ASP A N 1
ATOM 944 C CA . ASP A 1 117 ? 22.743 14.591 -22.225 1.00 76.88 117 ASP A CA 1
ATOM 945 C C . ASP A 1 117 ? 22.082 15.721 -23.034 1.00 76.88 117 ASP A C 1
ATOM 947 O O . ASP A 1 117 ? 21.919 15.640 -24.252 1.00 76.88 117 ASP A O 1
ATOM 951 N N . HIS A 1 118 ? 21.695 16.794 -22.345 1.00 67.81 118 HIS A N 1
ATOM 952 C CA . HIS A 1 118 ? 21.277 18.045 -22.969 1.00 67.81 118 HIS A CA 1
ATOM 953 C C . HIS A 1 118 ? 22.501 18.950 -23.111 1.00 67.81 118 HIS A C 1
ATOM 955 O O . HIS A 1 118 ? 23.086 19.371 -22.112 1.00 67.81 118 HIS A O 1
ATOM 961 N N . VAL A 1 119 ? 22.896 19.256 -24.347 1.00 64.69 119 VAL A N 1
ATOM 962 C CA . VAL A 1 119 ? 23.902 20.291 -24.613 1.00 64.69 119 VAL A CA 1
ATOM 963 C C . VAL A 1 119 ? 23.205 21.641 -24.478 1.00 64.69 119 VAL A C 1
ATOM 965 O O . VAL A 1 119 ? 22.391 22.011 -25.321 1.00 64.69 119 VAL A O 1
ATOM 968 N N . VAL A 1 120 ? 23.487 22.354 -23.390 1.00 62.78 120 VAL A N 1
ATOM 969 C CA . VAL A 1 120 ? 23.077 23.753 -23.227 1.00 62.78 120 VAL A CA 1
ATOM 970 C C . VAL A 1 120 ? 24.169 24.616 -23.866 1.00 62.78 120 VAL A C 1
ATOM 972 O O . VAL A 1 120 ? 25.325 24.519 -23.453 1.00 62.78 120 VAL A O 1
ATOM 975 N N . TYR A 1 121 ? 23.811 25.379 -24.904 1.00 53.12 121 TYR A N 1
ATOM 976 C CA . TYR A 1 121 ? 24.678 26.360 -25.576 1.00 53.12 121 TYR A CA 1
ATOM 977 C C . TYR A 1 121 ? 24.627 27.722 -24.884 1.00 53.12 121 TYR A C 1
ATOM 979 O O . TYR A 1 121 ? 23.531 28.088 -24.401 1.00 53.12 121 TYR A O 1
#

Radius of gyration: 20.55 Å; Cα contacts (8 Å, |Δi|>4): 58; chains: 1; bounding box: 54×41×45 Å

pLDDT: mean 84.5, std 8.91, range [36.5, 92.94]

Solvent-accessible surface area (backbone atoms only — not comparable to full-atom values): 7126 Å² total; per-residue (Å²): 130,90,51,71,48,73,57,89,92,43,77,40,50,59,85,52,46,65,61,48,30,54,74,70,66,41,44,67,60,52,53,50,49,55,52,48,52,61,68,29,64,86,56,83,76,54,72,68,56,44,51,54,28,39,53,51,44,28,57,76,69,69,35,77,46,74,69,50,41,55,52,48,30,62,74,68,76,48,53,73,68,57,52,45,54,60,27,37,48,61,55,36,48,51,53,47,45,47,73,72,39,52,84,49,48,58,60,52,45,62,76,40,38,84,82,66,64,76,87,83,130

Secondary structure (DSSP, 8-state):
---EEEETTEEEEGGGHHHHHHHTT-HHHHHHHHHHHHHHTT----HHHHHHHHHHHHHHTT--SHHHHHHHHHHHT--HHHHHHHHHHHHHHHHHHHHHHHHHHHHHHHHHHHHH-----

Nearest PDB structures (foldseek):
  5htf-assembly1_B  TM=5.873E-01  e=1.279E-01  Listeria monocytogenes EGD-e
  8qpv-assembly1_F  TM=6.499E-01  e=6.367E-01  Escherichia coli
  5tvl-assembly1_D  TM=5.556E-01  e=1.210E+00  Streptococcus pneumoniae str. Canada MDR_19A
  5tvl-assembly1_A  TM=5.423E-01  e=1.290E+00  Streptococcus pneumoniae str. Canada MDR_19A

Foldseek 3Di:
DFDFDDDPPDTDTPVCVVVVCVVVVVVVVVVVVVVLCVLLVVPDDDPVRLVVLLVVVCVVVVVPDPVSVVVVCVVVVHDPVVSSVVSCSVVSSVVSCCVPPVVVVVVVCVVCVVVVDDDDD